Protein AF-A0A954G392-F1 (afdb_monomer_lite)

Secondary structure (DSSP, 8-state):
---TT----TTSGGG-S---TT-------PPP--------STTTBSEEEEEEEEEETTEEEEEEEEE--EEETTEEE--SS--EEEEEEESSSSSEE----SSS-S--

Structure (mmCIF, N/CA/C/O backbone):
data_AF-A0A954G392-F1
#
_entry.id   AF-A0A954G392-F1
#
loop_
_atom_site.group_PDB
_atom_site.id
_atom_site.type_symbol
_atom_site.label_atom_id
_atom_site.label_alt_id
_atom_site.label_comp_id
_atom_site.label_asym_id
_atom_site.label_entity_id
_atom_site.label_seq_id
_atom_site.pdbx_PDB_ins_code
_atom_site.Cartn_x
_atom_site.Cartn_y
_atom_site.Cartn_z
_atom_site.occupancy
_atom_site.B_iso_or_equiv
_atom_site.auth_seq_id
_atom_site.auth_comp_id
_atom_site.auth_asym_id
_atom_site.auth_atom_id
_atom_site.pdbx_PDB_model_num
ATOM 1 N N . MET A 1 1 ? -20.847 24.791 25.109 1.00 70.56 1 MET A N 1
ATOM 2 C CA . MET A 1 1 ? -19.733 24.766 24.137 1.00 70.56 1 MET A CA 1
ATOM 3 C C . MET A 1 1 ? -20.159 25.549 22.900 1.00 70.56 1 MET A C 1
ATOM 5 O O . MET A 1 1 ? -21.301 25.390 22.496 1.00 70.56 1 MET A O 1
ATOM 9 N N . ASN A 1 2 ? -19.313 26.424 22.345 1.00 79.50 2 ASN A N 1
ATOM 10 C CA . ASN A 1 2 ? -19.626 27.193 21.130 1.00 79.50 2 ASN A CA 1
ATOM 11 C C . ASN A 1 2 ? -18.686 26.734 20.004 1.00 79.50 2 ASN A C 1
ATOM 13 O O . ASN A 1 2 ? -17.517 27.116 19.997 1.00 79.50 2 ASN A O 1
ATOM 17 N N . ILE A 1 3 ? -19.185 25.838 19.149 1.00 83.00 3 ILE A N 1
ATOM 18 C CA . ILE A 1 3 ? -18.415 25.160 18.090 1.00 83.00 3 ILE A CA 1
ATOM 19 C C . ILE A 1 3 ? -18.466 25.972 16.787 1.00 83.00 3 ILE A C 1
ATOM 21 O O . ILE A 1 3 ? -17.431 26.178 16.158 1.00 83.00 3 ILE A O 1
ATOM 25 N N . GLY A 1 4 ? -19.646 26.491 16.421 1.00 87.56 4 GLY A N 1
ATOM 26 C CA . GLY A 1 4 ? -19.850 27.273 15.197 1.00 87.56 4 GLY A CA 1
ATOM 27 C C . GLY A 1 4 ? -19.212 26.609 13.974 1.00 87.56 4 GLY A C 1
ATOM 28 O O . GLY A 1 4 ? -19.356 25.406 13.766 1.00 87.56 4 GLY A O 1
ATOM 29 N N . ASP A 1 5 ? -18.448 27.394 13.219 1.00 90.69 5 ASP A N 1
ATOM 30 C CA . ASP A 1 5 ? -17.816 26.971 11.964 1.00 90.69 5 ASP A CA 1
ATOM 31 C C . ASP A 1 5 ? -16.345 26.547 12.171 1.00 90.69 5 ASP A C 1
ATOM 33 O O . ASP A 1 5 ? -15.579 26.383 11.214 1.00 90.69 5 ASP A O 1
ATOM 37 N N . ARG A 1 6 ? -15.906 26.423 13.435 1.00 86.50 6 ARG A N 1
ATOM 38 C CA . ARG A 1 6 ? -14.519 26.107 13.784 1.00 86.50 6 ARG A CA 1
ATOM 39 C C . ARG A 1 6 ? -14.226 24.641 13.474 1.00 86.50 6 ARG A C 1
ATOM 41 O O . ARG A 1 6 ? -14.979 23.746 13.841 1.00 86.50 6 ARG A O 1
ATOM 48 N N . ARG A 1 7 ? -13.089 24.389 12.821 1.00 86.94 7 ARG A N 1
ATOM 49 C CA . ARG A 1 7 ? -12.558 23.030 12.663 1.00 86.94 7 ARG A CA 1
ATOM 50 C C . ARG A 1 7 ? -11.979 22.572 13.992 1.00 86.94 7 ARG A C 1
ATOM 52 O O . ARG A 1 7 ? -11.086 23.226 14.519 1.00 86.94 7 ARG A O 1
ATOM 59 N N . GLU A 1 8 ? -12.463 21.440 14.468 1.00 85.06 8 GLU A N 1
ATOM 60 C CA . GLU A 1 8 ? -12.036 20.810 15.711 1.00 85.06 8 GLU A CA 1
ATOM 61 C C . GLU A 1 8 ? -11.427 19.448 15.403 1.00 85.06 8 GLU A C 1
ATOM 63 O O . GLU A 1 8 ? -11.900 18.728 14.518 1.00 85.06 8 GLU A O 1
ATOM 68 N N . LEU A 1 9 ? -10.385 19.075 16.139 1.00 82.56 9 LEU A N 1
ATOM 69 C CA . LEU A 1 9 ? -9.838 17.729 16.050 1.00 82.56 9 LEU A CA 1
ATOM 70 C C . LEU A 1 9 ? -10.653 16.798 16.953 1.00 82.56 9 LEU A C 1
ATOM 72 O O . LEU A 1 9 ? -10.804 17.054 18.147 1.00 82.56 9 LEU A O 1
ATOM 76 N N . PHE A 1 10 ? -11.116 15.670 16.411 1.00 81.94 10 PHE A N 1
ATOM 77 C CA . PHE A 1 10 ? -11.820 14.633 17.179 1.00 81.94 10 PHE A CA 1
ATOM 78 C C . PHE A 1 10 ? -10.854 13.753 17.999 1.00 81.94 10 PHE A C 1
ATOM 80 O O . PHE A 1 10 ? -10.888 12.529 17.958 1.00 81.94 10 PHE A O 1
ATOM 87 N N . ILE A 1 11 ? -9.926 14.403 18.695 1.00 83.00 11 ILE A N 1
ATOM 88 C CA . ILE A 1 11 ? -8.983 13.803 19.651 1.00 83.00 11 ILE A CA 1
ATOM 89 C C . ILE A 1 11 ? -9.016 14.545 20.992 1.00 83.00 11 ILE A C 1
ATOM 91 O O . ILE A 1 11 ? -8.357 14.143 21.948 1.00 83.00 11 ILE A O 1
ATOM 95 N N . GLU A 1 12 ? -9.760 15.650 21.056 1.00 77.19 12 GLU A N 1
ATOM 96 C CA . GLU A 1 12 ? -9.923 16.461 22.248 1.00 77.19 12 GLU A CA 1
ATOM 97 C C . GLU A 1 12 ? -11.211 16.086 22.981 1.00 77.19 12 GLU A C 1
ATOM 99 O O . GLU A 1 12 ? -12.231 15.761 22.375 1.00 77.19 12 GLU A O 1
ATOM 104 N N . HIS A 1 13 ? -11.187 16.201 24.308 1.00 83.44 13 HIS A N 1
ATOM 105 C CA . HIS A 1 13 ? -12.333 15.864 25.154 1.00 83.44 13 HIS A CA 1
ATOM 106 C C . HIS A 1 13 ? -13.503 16.843 24.981 1.00 83.44 13 HIS A C 1
ATOM 108 O O . HIS A 1 13 ? -14.619 16.536 25.374 1.00 83.44 13 HIS A O 1
ATOM 114 N N . GLY A 1 14 ? -13.269 18.018 24.385 1.00 85.38 14 GLY A N 1
ATOM 115 C CA . GLY A 1 14 ? -14.292 19.052 24.238 1.00 85.38 14 GLY A CA 1
ATOM 116 C C . GLY A 1 14 ? -15.493 18.614 23.399 1.00 85.38 14 GLY A C 1
ATOM 117 O O . GLY A 1 14 ? -16.602 19.039 23.693 1.00 85.38 14 GLY A O 1
ATOM 118 N N . LEU A 1 15 ? -15.291 17.760 22.388 1.00 86.81 15 LEU A N 1
ATOM 119 C CA . LEU A 1 15 ? -16.360 17.253 21.514 1.00 86.81 15 LEU A CA 1
ATOM 120 C C . LEU A 1 15 ? -17.027 15.969 22.023 1.00 86.81 15 LEU A C 1
ATOM 122 O O . LEU A 1 15 ? -17.895 15.421 21.345 1.00 86.81 15 LEU A O 1
ATOM 126 N N . ILE A 1 16 ? -16.612 15.468 23.183 1.00 88.75 16 ILE A N 1
ATOM 127 C CA . ILE A 1 16 ? -17.106 14.214 23.738 1.00 88.75 16 ILE A CA 1
ATOM 128 C C . ILE A 1 16 ? -17.966 14.543 24.949 1.00 88.75 16 ILE A C 1
ATOM 130 O O . ILE A 1 16 ? -17.463 15.020 25.960 1.00 88.75 16 ILE A O 1
ATOM 134 N N . ASP A 1 17 ? -19.266 14.277 24.835 1.00 89.44 17 ASP A N 1
ATOM 135 C CA . ASP A 1 17 ? -20.216 14.490 25.931 1.00 89.44 17 ASP A CA 1
ATOM 136 C C . ASP A 1 17 ? -19.942 13.524 27.093 1.00 89.44 17 ASP A C 1
ATOM 138 O O . ASP A 1 17 ? -19.799 13.931 28.245 1.00 89.44 17 ASP A O 1
ATOM 142 N N . GLN A 1 18 ? -19.773 12.233 26.783 1.00 92.00 18 GLN A N 1
ATOM 143 C CA . GLN A 1 18 ? -19.432 11.227 27.782 1.00 92.00 18 GLN A CA 1
ATOM 144 C C . GLN A 1 18 ? -18.651 10.053 27.182 1.00 92.00 18 GLN A C 1
ATOM 146 O O . GLN A 1 18 ? -18.933 9.589 26.079 1.00 92.00 18 GLN A O 1
ATOM 151 N N . ILE A 1 19 ? -17.706 9.533 27.964 1.00 91.88 19 ILE A N 1
ATOM 152 C CA . ILE A 1 19 ? -17.072 8.227 27.768 1.00 91.88 19 ILE A CA 1
ATOM 153 C C . ILE A 1 19 ? -17.558 7.332 28.911 1.00 91.88 19 ILE A C 1
ATOM 155 O O . ILE A 1 19 ? -17.507 7.737 30.072 1.00 91.88 19 ILE A O 1
ATOM 159 N N . THR A 1 20 ? -18.086 6.149 28.600 1.00 95.38 20 THR A N 1
ATOM 160 C CA . THR A 1 20 ? -18.664 5.228 29.596 1.00 95.38 20 THR A CA 1
ATOM 161 C C . THR A 1 20 ? -18.155 3.805 29.405 1.00 95.38 20 THR A C 1
ATOM 163 O O . THR A 1 20 ? -17.699 3.443 28.320 1.00 95.38 20 THR A O 1
ATOM 166 N N . GLY A 1 21 ? -18.243 2.998 30.468 1.00 95.25 21 GLY A N 1
ATOM 167 C CA . GLY A 1 21 ? -17.716 1.634 30.475 1.00 95.25 21 GLY A CA 1
ATOM 168 C C . GLY A 1 21 ? -16.200 1.622 30.287 1.00 95.25 21 GLY A C 1
ATOM 169 O O . GLY A 1 21 ? -15.500 2.423 30.900 1.00 95.25 21 GLY A O 1
ATOM 170 N N . ASP A 1 22 ? -15.725 0.740 29.409 1.00 95.88 22 ASP A N 1
ATOM 171 C CA . ASP A 1 22 ? -14.300 0.534 29.114 1.00 95.88 22 ASP A CA 1
ATOM 172 C C . ASP A 1 22 ? -13.795 1.359 27.912 1.00 95.88 22 ASP A C 1
ATOM 174 O O . ASP A 1 22 ? -12.719 1.096 27.379 1.00 95.88 22 ASP A O 1
ATOM 178 N N . ALA A 1 23 ? -14.579 2.324 27.419 1.00 92.50 23 ALA A N 1
ATOM 179 C CA . ALA A 1 23 ? -14.161 3.159 26.296 1.00 92.50 23 ALA A CA 1
ATOM 180 C C . ALA A 1 23 ? -13.039 4.131 26.709 1.00 92.50 23 ALA A C 1
ATOM 182 O O . ALA A 1 23 ? -13.069 4.709 27.793 1.00 92.50 23 ALA A O 1
ATOM 183 N N . GLU A 1 24 ? -12.072 4.364 25.821 1.00 90.81 24 GLU A N 1
ATOM 184 C CA . GLU A 1 24 ? -10.982 5.318 26.040 1.00 90.81 24 GLU A CA 1
ATOM 185 C C . GLU A 1 24 ? -10.516 5.975 24.734 1.00 90.81 24 GLU A C 1
ATOM 187 O O . GLU A 1 24 ? -10.579 5.388 23.652 1.00 90.81 24 GLU A O 1
ATOM 192 N N . LEU A 1 25 ? -10.028 7.215 24.839 1.00 89.56 25 LEU A N 1
ATOM 193 C CA . LEU A 1 25 ? -9.318 7.884 23.753 1.00 89.56 25 LEU A CA 1
ATOM 194 C C . LEU A 1 25 ? -7.848 7.476 23.776 1.00 89.56 25 LEU A C 1
ATOM 196 O O . LEU A 1 25 ? -7.085 7.900 24.645 1.00 89.56 25 LEU A O 1
ATOM 200 N N . LEU A 1 26 ? -7.432 6.709 22.774 1.00 87.88 26 LEU A N 1
ATOM 201 C CA . LEU A 1 26 ? -6.042 6.308 22.611 1.00 87.88 26 LEU A CA 1
ATOM 202 C C . LEU A 1 26 ? -5.440 6.900 21.347 1.00 87.88 26 LEU A C 1
ATOM 204 O O . LEU A 1 26 ? -5.973 6.759 20.247 1.00 87.88 26 LEU A O 1
ATOM 208 N N . LEU A 1 27 ? -4.250 7.478 21.497 1.00 86.50 27 LEU A N 1
ATOM 209 C CA . LEU A 1 27 ? -3.389 7.712 20.351 1.00 86.50 27 LEU A CA 1
ATOM 210 C C . LEU A 1 27 ? -2.801 6.372 19.902 1.00 86.50 27 LEU A C 1
ATOM 212 O O . LEU A 1 27 ? -2.187 5.657 20.700 1.00 86.50 27 LEU A O 1
ATOM 216 N N . GLN A 1 28 ? -2.959 6.044 18.621 1.00 87.00 28 GLN A N 1
ATOM 217 C CA . GLN A 1 28 ? -2.361 4.843 18.052 1.00 87.00 28 GLN A CA 1
ATOM 218 C C . GLN A 1 28 ? -0.834 4.905 18.205 1.00 87.00 28 GLN A C 1
ATOM 220 O O . GLN A 1 28 ? -0.188 5.851 17.756 1.00 87.00 28 GLN A O 1
ATOM 225 N N . LYS A 1 29 ? -0.252 3.882 18.838 1.00 87.19 29 LYS A N 1
ATOM 226 C CA . LYS A 1 29 ? 1.200 3.718 18.988 1.00 87.19 29 LYS A CA 1
ATOM 227 C C . LYS A 1 29 ? 1.670 2.678 17.971 1.00 87.19 29 LYS A C 1
ATOM 229 O O . LYS A 1 29 ? 1.615 1.487 18.280 1.00 87.19 29 LYS A O 1
ATOM 234 N N . PRO A 1 30 ? 2.060 3.076 16.745 1.00 87.25 30 PRO A N 1
ATOM 235 C CA . PRO A 1 30 ? 2.551 2.120 15.766 1.00 87.25 30 PRO A CA 1
ATOM 236 C C . PRO A 1 30 ? 3.784 1.413 16.330 1.00 87.25 30 PRO A C 1
ATOM 238 O O . PRO A 1 30 ? 4.749 2.047 16.754 1.00 87.25 30 PRO A O 1
ATOM 241 N N . VAL A 1 31 ? 3.728 0.087 16.356 1.00 91.12 31 VAL A N 1
ATOM 242 C CA . VAL A 1 31 ? 4.856 -0.757 16.742 1.00 91.12 31 VAL A CA 1
ATOM 243 C C . VAL A 1 31 ? 5.584 -1.135 15.457 1.00 91.12 31 VAL A C 1
ATOM 245 O O . VAL A 1 31 ? 4.924 -1.638 14.544 1.00 91.12 31 VAL A O 1
ATOM 248 N N . PRO A 1 32 ? 6.905 -0.907 15.347 1.00 91.31 32 PRO A N 1
ATOM 249 C CA . PRO A 1 32 ? 7.677 -1.408 14.220 1.00 91.31 32 PRO A CA 1
ATOM 250 C C . PRO A 1 32 ? 7.467 -2.915 14.061 1.00 91.31 32 PRO A C 1
ATOM 252 O O . PRO A 1 32 ? 7.540 -3.668 15.032 1.00 91.31 32 PRO A O 1
ATOM 255 N N . ARG A 1 33 ? 7.187 -3.340 12.833 1.00 91.25 33 ARG A N 1
ATOM 256 C CA . ARG A 1 33 ? 7.032 -4.742 12.444 1.00 91.25 33 ARG A CA 1
ATOM 257 C C . ARG A 1 33 ? 7.948 -5.046 11.267 1.00 91.25 33 ARG A C 1
ATOM 259 O O . ARG A 1 33 ? 8.660 -4.177 10.763 1.00 91.25 33 ARG A O 1
ATOM 266 N N . GLU A 1 34 ? 7.934 -6.299 10.857 1.00 94.38 34 GLU A N 1
ATOM 267 C CA . GLU A 1 34 ? 8.655 -6.817 9.711 1.00 94.38 34 GLU A CA 1
ATOM 268 C C . GLU A 1 34 ? 8.201 -6.135 8.411 1.00 94.38 34 GLU A C 1
ATOM 270 O O . GLU A 1 34 ? 7.076 -5.647 8.280 1.00 94.38 34 GLU A O 1
ATOM 275 N N . VAL A 1 35 ? 9.086 -6.114 7.413 1.00 93.81 35 VAL A N 1
ATOM 276 C CA . VAL A 1 35 ? 8.743 -5.618 6.076 1.00 93.81 35 VAL A CA 1
ATOM 277 C C . VAL A 1 35 ? 7.888 -6.665 5.366 1.00 93.81 35 VAL A C 1
ATOM 279 O O . VAL A 1 35 ? 8.400 -7.701 4.951 1.00 93.81 35 VAL A O 1
ATOM 282 N N . VAL A 1 36 ? 6.601 -6.368 5.197 1.00 94.56 36 VAL A N 1
ATOM 283 C CA . VAL A 1 36 ? 5.612 -7.261 4.560 1.00 94.56 36 VAL A CA 1
ATOM 284 C C . VAL A 1 36 ? 5.430 -7.013 3.059 1.00 94.56 36 VAL A C 1
ATOM 286 O O . VAL A 1 36 ? 4.913 -7.859 2.336 1.00 94.56 36 VAL A O 1
ATOM 289 N N . PHE A 1 37 ? 5.874 -5.855 2.565 1.00 94.50 37 PHE A N 1
ATOM 290 C CA . PHE A 1 37 ? 5.769 -5.480 1.158 1.00 94.50 37 PHE A CA 1
ATOM 291 C C . PHE A 1 37 ? 6.979 -4.645 0.739 1.00 94.50 37 PHE A C 1
ATOM 293 O O . PHE A 1 37 ? 7.352 -3.691 1.423 1.00 94.50 37 PHE A O 1
ATOM 300 N N . LYS A 1 38 ? 7.594 -4.998 -0.390 1.00 94.31 38 LYS A N 1
ATOM 301 C CA . LYS A 1 38 ? 8.676 -4.236 -1.025 1.00 94.31 38 LYS A CA 1
ATOM 302 C C . LYS A 1 38 ? 8.249 -3.872 -2.429 1.00 94.31 38 LYS A C 1
ATOM 304 O O . LYS A 1 38 ? 7.713 -4.732 -3.110 1.00 94.31 38 LYS A O 1
ATOM 309 N N . PHE A 1 39 ? 8.507 -2.642 -2.851 1.00 93.00 39 PHE A N 1
ATOM 310 C CA . PHE A 1 39 ? 8.244 -2.177 -4.212 1.00 93.00 39 PHE A CA 1
ATOM 311 C C . PHE A 1 39 ? 9.479 -2.454 -5.073 1.00 93.00 39 PHE A C 1
ATOM 313 O O . PHE A 1 39 ? 10.369 -1.614 -5.168 1.00 93.00 39 PHE A O 1
ATOM 320 N N . ASP A 1 40 ? 9.599 -3.680 -5.571 1.00 92.62 40 ASP A N 1
ATOM 321 C CA . ASP A 1 40 ? 10.805 -4.209 -6.208 1.00 92.62 40 ASP A CA 1
ATOM 322 C C . ASP A 1 40 ? 10.588 -4.706 -7.642 1.00 92.62 40 ASP A C 1
ATOM 324 O O . ASP A 1 40 ? 11.532 -5.186 -8.273 1.00 92.62 40 ASP A O 1
ATOM 328 N N . GLN A 1 41 ? 9.381 -4.553 -8.192 1.00 94.81 41 GLN A N 1
ATOM 329 C CA . GLN A 1 41 ? 9.137 -4.921 -9.581 1.00 94.81 41 GLN A CA 1
ATOM 330 C C . GLN A 1 41 ? 9.571 -3.820 -10.554 1.00 94.81 41 GLN A C 1
ATOM 332 O O . GLN A 1 41 ? 9.449 -2.629 -10.250 1.00 94.81 41 GLN A O 1
ATOM 337 N N . PRO A 1 42 ? 10.009 -4.180 -11.775 1.00 93.62 42 PRO A N 1
ATOM 338 C CA . PRO A 1 42 ? 10.508 -3.211 -12.750 1.00 93.62 42 PRO A CA 1
ATOM 339 C C . PRO A 1 42 ? 9.531 -2.075 -13.087 1.00 93.62 42 PRO A C 1
ATOM 341 O O . PRO A 1 42 ? 9.967 -0.957 -13.362 1.00 93.62 42 PRO A O 1
ATOM 344 N N . TRP A 1 43 ? 8.221 -2.339 -13.065 1.00 93.62 43 TRP A N 1
ATOM 345 C CA . TRP A 1 43 ? 7.179 -1.340 -13.330 1.00 93.62 43 TRP A CA 1
ATOM 346 C C . TRP A 1 43 ? 6.865 -0.441 -12.126 1.00 93.62 43 TRP A C 1
ATOM 348 O O . TRP A 1 43 ? 6.296 0.636 -12.298 1.00 93.62 43 TRP A O 1
ATOM 358 N N . GLU A 1 44 ? 7.261 -0.831 -10.914 1.00 95.00 44 GLU A N 1
ATOM 359 C CA . GLU A 1 44 ? 6.968 -0.095 -9.678 1.00 95.00 44 GLU A CA 1
ATOM 360 C C . GLU A 1 44 ? 7.923 1.085 -9.469 1.00 95.00 44 GLU A C 1
ATOM 362 O O . GLU A 1 44 ? 7.518 2.116 -8.934 1.00 95.00 44 GLU A O 1
ATOM 367 N N . GLY A 1 45 ? 9.163 0.969 -9.947 1.00 92.69 45 GLY A N 1
ATOM 368 C CA . GLY A 1 45 ? 10.182 2.005 -9.803 1.00 92.69 45 GLY A CA 1
ATOM 369 C C . GLY A 1 45 ? 10.773 2.078 -8.390 1.00 92.69 45 GLY A C 1
ATOM 370 O O . GLY A 1 45 ? 10.776 1.105 -7.649 1.00 92.69 45 GLY A O 1
ATOM 371 N N . SER A 1 46 ? 11.343 3.233 -8.033 1.00 92.25 46 SER A N 1
ATOM 372 C CA . SER A 1 46 ? 12.039 3.455 -6.750 1.00 92.25 46 SER A CA 1
ATOM 373 C C . SER A 1 46 ? 11.183 4.165 -5.697 1.00 92.25 46 SER A C 1
ATOM 375 O O . SER A 1 46 ? 11.644 4.407 -4.583 1.00 92.25 46 SER A O 1
ATOM 377 N N . SER A 1 47 ? 9.955 4.549 -6.045 1.00 92.50 47 SER A N 1
ATOM 378 C CA . SER A 1 47 ? 9.058 5.311 -5.183 1.00 92.50 47 SER A CA 1
ATOM 379 C C . SER A 1 47 ? 7.615 4.870 -5.377 1.00 92.50 47 SER A C 1
ATOM 381 O O . SER A 1 47 ? 7.160 4.688 -6.509 1.00 92.50 47 SER A O 1
ATOM 383 N N . SER A 1 48 ? 6.881 4.764 -4.271 1.00 94.44 48 SER A N 1
ATOM 384 C CA . SER A 1 48 ? 5.469 4.406 -4.264 1.00 94.44 48 SER A CA 1
ATOM 385 C C . SER A 1 48 ? 4.622 5.377 -3.445 1.00 94.44 48 SER A C 1
ATOM 387 O O . SER A 1 48 ? 5.106 6.066 -2.545 1.00 94.44 48 SER A O 1
ATOM 389 N N . GLY A 1 49 ? 3.331 5.448 -3.765 1.00 94.56 49 GLY A N 1
ATOM 390 C CA . GLY A 1 49 ? 2.373 6.285 -3.052 1.00 94.56 49 GLY A CA 1
ATOM 391 C C . GLY A 1 49 ? 0.927 5.856 -3.275 1.00 94.56 49 GLY A C 1
ATOM 392 O O . GLY A 1 49 ? 0.645 4.973 -4.081 1.00 94.56 49 GLY A O 1
ATOM 393 N N . TYR A 1 50 ? 0.004 6.514 -2.569 1.00 94.94 50 TYR A N 1
ATOM 394 C CA . TYR A 1 50 ? -1.446 6.290 -2.684 1.00 94.94 50 TYR A CA 1
ATOM 395 C C . TYR A 1 50 ? -1.883 4.835 -2.434 1.00 94.94 50 TYR A C 1
ATOM 397 O O . TYR A 1 50 ? -2.750 4.312 -3.131 1.00 94.94 50 TYR A O 1
ATOM 405 N N . HIS A 1 51 ? -1.273 4.185 -1.439 1.00 96.38 51 HIS A N 1
ATOM 406 C CA . HIS A 1 51 ? -1.613 2.823 -1.030 1.00 96.38 51 HIS A CA 1
ATOM 407 C C . HIS A 1 51 ? -3.059 2.762 -0.537 1.00 96.38 51 HIS A C 1
ATOM 409 O O . HIS A 1 51 ? -3.405 3.369 0.474 1.00 96.38 51 HIS A O 1
ATOM 415 N N . THR A 1 52 ? -3.887 2.023 -1.264 1.00 97.75 52 THR A N 1
ATOM 416 C CA . THR A 1 52 ? -5.292 1.788 -0.946 1.00 97.75 52 THR A CA 1
ATOM 417 C C . THR A 1 52 ? -5.487 0.290 -0.796 1.00 97.75 52 THR A C 1
ATOM 419 O O . THR A 1 52 ? -5.301 -0.452 -1.760 1.00 97.75 52 THR A O 1
ATOM 422 N N . ILE A 1 53 ? -5.831 -0.148 0.414 1.00 97.50 53 ILE A N 1
ATOM 423 C CA . ILE A 1 53 ? -6.119 -1.550 0.715 1.00 97.50 53 ILE A CA 1
ATOM 424 C C . ILE A 1 53 ? -7.626 -1.700 0.880 1.00 97.50 53 ILE A C 1
ATOM 426 O O . ILE A 1 53 ? -8.231 -1.022 1.708 1.00 97.50 53 ILE A O 1
ATOM 430 N N . ILE A 1 54 ? -8.216 -2.593 0.092 1.00 98.12 54 ILE A N 1
ATOM 431 C CA . ILE A 1 54 ? -9.635 -2.945 0.154 1.00 98.12 54 ILE A CA 1
ATOM 432 C C . ILE A 1 54 ? -9.717 -4.435 0.453 1.00 98.12 54 ILE A C 1
ATOM 434 O O . ILE A 1 54 ? -9.059 -5.229 -0.215 1.00 98.12 54 ILE A O 1
ATOM 438 N N . GLN A 1 55 ? -10.506 -4.813 1.452 1.00 98.00 55 GLN A N 1
ATOM 439 C CA . GLN A 1 55 ? -10.844 -6.210 1.681 1.00 98.00 55 GLN A CA 1
ATOM 440 C C . GLN A 1 55 ? -12.172 -6.514 0.991 1.00 98.00 55 GLN A C 1
ATOM 442 O O . GLN A 1 55 ? -13.168 -5.844 1.253 1.00 98.00 55 GLN A O 1
ATOM 447 N N . ASP A 1 56 ? -12.168 -7.516 0.121 1.00 97.25 56 ASP A N 1
ATOM 448 C CA . ASP A 1 56 ? -13.327 -7.958 -0.648 1.00 97.25 56 ASP A CA 1
ATOM 449 C C . ASP A 1 56 ? -13.296 -9.487 -0.760 1.00 97.25 56 ASP A C 1
ATOM 451 O O . ASP A 1 56 ? -12.284 -10.055 -1.165 1.00 97.25 56 ASP A O 1
ATOM 455 N N . ASP A 1 57 ? -14.373 -10.145 -0.327 1.00 96.44 57 ASP A N 1
ATOM 456 C CA . ASP A 1 57 ? -14.541 -11.609 -0.344 1.00 96.44 57 ASP A CA 1
ATOM 457 C C . ASP A 1 57 ? -13.336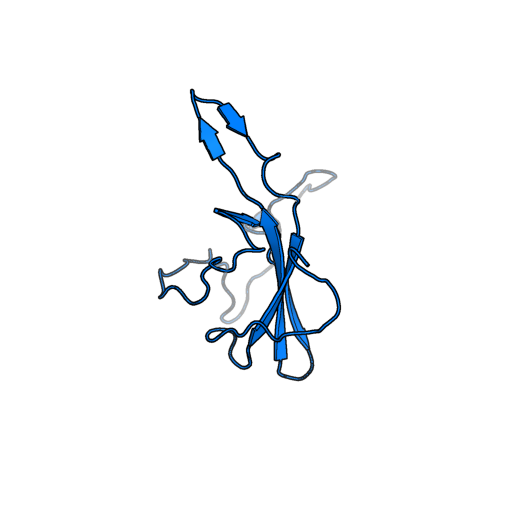 -12.412 0.203 1.00 96.44 57 ASP A C 1
ATOM 459 O O . ASP A 1 57 ? -12.819 -13.346 -0.409 1.00 96.44 57 ASP A O 1
ATOM 463 N N . GLY A 1 58 ? -12.821 -12.006 1.370 1.00 96.38 58 GLY A N 1
ATOM 464 C CA . GLY A 1 58 ? -11.679 -12.675 2.011 1.00 96.38 58 GLY A CA 1
ATOM 465 C C . GLY A 1 58 ? -10.321 -12.420 1.343 1.00 96.38 58 GLY A C 1
ATOM 466 O O . GLY A 1 58 ? -9.321 -13.006 1.759 1.00 96.38 58 GLY A O 1
ATOM 467 N N . LEU A 1 59 ? -10.263 -11.529 0.352 1.00 98.12 59 LEU A N 1
ATOM 468 C CA . LEU A 1 59 ? -9.042 -11.118 -0.327 1.00 98.12 59 LEU A CA 1
ATOM 469 C C . LEU A 1 59 ? -8.749 -9.642 -0.042 1.00 98.12 59 LEU A C 1
ATOM 471 O O . LEU A 1 59 ? -9.573 -8.759 -0.277 1.00 98.12 59 LEU A O 1
ATOM 475 N N . TYR A 1 60 ? -7.545 -9.358 0.438 1.00 98.56 60 TYR A N 1
ATOM 476 C CA . TYR A 1 60 ? -7.013 -8.006 0.492 1.00 98.56 60 TYR A CA 1
ATOM 477 C C . TYR A 1 60 ? -6.438 -7.638 -0.869 1.00 98.56 60 TYR A C 1
ATOM 479 O O . TYR A 1 60 ? -5.560 -8.321 -1.390 1.00 98.56 60 TYR A O 1
ATOM 487 N N . ARG A 1 61 ? -6.911 -6.526 -1.417 1.00 98.44 61 ARG A N 1
ATOM 488 C CA . ARG A 1 61 ? -6.466 -5.932 -2.673 1.00 98.44 61 ARG A CA 1
ATOM 489 C C . ARG A 1 61 ? -5.726 -4.642 -2.366 1.00 98.44 61 ARG A C 1
ATOM 491 O O . ARG A 1 61 ? -6.307 -3.727 -1.786 1.00 98.44 61 ARG A O 1
ATOM 498 N N . LEU A 1 62 ? -4.459 -4.568 -2.750 1.00 98.06 62 LEU A N 1
ATOM 499 C CA . LEU A 1 62 ? -3.633 -3.374 -2.643 1.00 98.06 62 LEU A CA 1
ATOM 500 C C . LEU A 1 62 ? -3.505 -2.733 -4.022 1.00 98.06 62 LEU A C 1
ATOM 502 O O . LEU A 1 62 ? -2.935 -3.316 -4.943 1.00 98.06 62 LEU A O 1
ATOM 506 N N . TYR A 1 63 ? -3.981 -1.498 -4.124 1.00 97.69 63 TYR A N 1
ATOM 507 C CA . TYR A 1 63 ? -3.741 -0.617 -5.258 1.00 97.69 63 TYR A CA 1
ATOM 508 C C . TYR A 1 63 ? -2.786 0.488 -4.833 1.00 97.69 63 TYR A C 1
ATOM 510 O O . TYR A 1 63 ? -2.954 1.094 -3.774 1.00 97.69 63 TYR A O 1
ATOM 518 N N . PHE A 1 64 ? -1.775 0.759 -5.645 1.00 97.50 64 PHE A N 1
ATOM 519 C CA . PHE A 1 64 ? -0.789 1.792 -5.343 1.00 97.50 64 PHE A CA 1
ATOM 520 C C . PHE A 1 64 ? -0.201 2.370 -6.620 1.00 97.50 64 PHE A C 1
ATOM 522 O O . PHE A 1 64 ? -0.298 1.783 -7.695 1.00 97.50 64 PHE A O 1
ATOM 529 N N . ARG A 1 65 ? 0.419 3.539 -6.509 1.00 96.19 65 ARG A N 1
ATOM 530 C CA . ARG A 1 65 ? 1.123 4.181 -7.615 1.00 96.19 65 ARG A CA 1
ATOM 531 C C . ARG A 1 65 ? 2.612 3.901 -7.502 1.00 96.19 65 ARG A C 1
ATOM 533 O O . ARG A 1 65 ? 3.200 4.255 -6.485 1.00 96.19 65 ARG A O 1
ATOM 540 N N . GLY A 1 66 ? 3.207 3.334 -8.545 1.00 94.88 66 GLY A N 1
ATOM 541 C CA . GLY A 1 66 ? 4.652 3.205 -8.716 1.00 94.88 66 GLY A CA 1
ATOM 542 C C . GLY A 1 66 ? 5.225 4.317 -9.598 1.00 94.88 66 GLY A C 1
ATOM 543 O O . GLY A 1 66 ? 4.588 4.767 -10.555 1.00 94.88 66 GLY A O 1
ATOM 544 N N . SER A 1 67 ? 6.422 4.793 -9.264 1.00 93.38 67 SER A N 1
ATOM 545 C CA . SER A 1 67 ? 7.190 5.769 -10.038 1.00 93.38 67 SER A CA 1
ATOM 546 C C . SER A 1 67 ? 8.691 5.602 -9.803 1.00 93.38 67 SER A C 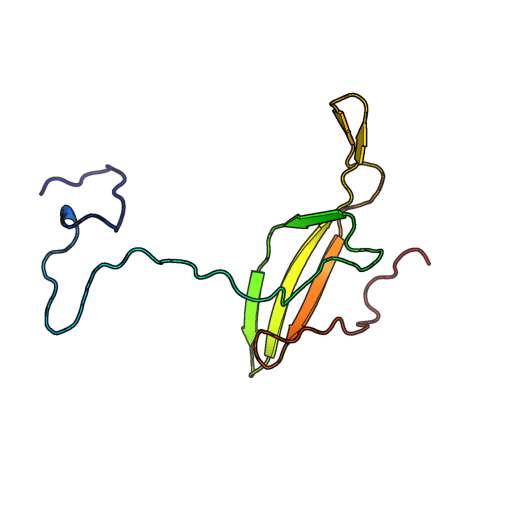1
ATOM 548 O O . SER A 1 67 ? 9.120 5.043 -8.795 1.00 93.38 67 SER A O 1
ATOM 550 N N . HIS A 1 68 ? 9.516 6.116 -10.714 1.00 92.75 68 HIS A N 1
ATOM 551 C CA . HIS A 1 68 ? 10.963 6.150 -10.521 1.00 92.75 68 HIS A CA 1
ATOM 552 C C . HIS A 1 68 ? 11.430 7.582 -10.274 1.00 92.75 68 HIS A C 1
ATOM 554 O O . HIS A 1 68 ? 11.182 8.478 -11.081 1.00 92.75 68 HIS A O 1
ATOM 560 N N . ILE A 1 69 ? 12.093 7.782 -9.139 1.00 91.31 69 ILE A N 1
ATOM 561 C CA . ILE A 1 69 ? 12.713 9.047 -8.759 1.00 91.31 69 ILE A CA 1
ATOM 562 C C . ILE A 1 69 ? 14.223 8.876 -8.855 1.00 91.31 69 ILE A C 1
ATOM 564 O O . ILE A 1 69 ? 14.794 7.990 -8.216 1.00 91.31 69 ILE A O 1
ATOM 568 N N . ILE A 1 70 ? 14.857 9.758 -9.623 1.00 92.00 70 ILE A N 1
ATOM 569 C CA . ILE A 1 70 ? 16.309 9.903 -9.692 1.00 92.00 70 ILE A CA 1
ATOM 570 C C . ILE A 1 70 ? 16.668 11.240 -9.047 1.00 92.00 70 ILE A C 1
ATOM 572 O O . ILE A 1 70 ? 16.113 12.279 -9.411 1.00 92.00 70 ILE A O 1
ATOM 576 N N . VAL A 1 71 ? 17.595 11.214 -8.090 1.00 91.69 71 VAL A N 1
ATOM 577 C CA . VAL A 1 71 ? 18.159 12.422 -7.479 1.00 91.69 71 VAL A CA 1
ATOM 578 C C . VAL A 1 71 ? 19.547 12.643 -8.062 1.00 91.69 71 VAL A C 1
ATOM 580 O O . VAL A 1 71 ? 20.445 11.831 -7.854 1.00 91.69 71 VAL A O 1
ATOM 583 N N . SER A 1 72 ? 19.727 13.742 -8.788 1.00 90.88 72 SER A N 1
ATOM 584 C CA . SER A 1 72 ? 21.009 14.119 -9.391 1.00 90.88 72 SER A CA 1
ATOM 585 C C . SER A 1 72 ? 21.228 15.617 -9.233 1.00 90.88 72 SER A C 1
ATOM 587 O O . SER A 1 72 ? 20.315 16.393 -9.511 1.00 90.88 72 SER A O 1
ATOM 589 N N . GLU A 1 73 ? 22.420 16.027 -8.795 1.00 91.06 73 GLU A N 1
ATOM 590 C CA . GLU A 1 73 ? 22.790 17.449 -8.649 1.00 91.06 73 GLU A CA 1
ATOM 591 C C . GLU A 1 73 ? 21.782 18.265 -7.808 1.00 91.06 73 GLU A C 1
ATOM 593 O O . GLU A 1 73 ? 21.472 19.415 -8.109 1.00 91.06 73 GLU A O 1
ATOM 598 N N . GLY A 1 74 ? 21.206 17.647 -6.768 1.00 90.31 74 GLY A N 1
ATOM 599 C CA . GLY A 1 74 ? 20.202 18.284 -5.907 1.00 90.31 74 GLY A CA 1
ATOM 600 C C . GLY A 1 74 ? 18.826 18.489 -6.555 1.00 90.31 74 GLY A C 1
ATOM 601 O O . GLY A 1 74 ? 17.969 19.140 -5.961 1.00 90.31 74 GLY A O 1
ATOM 602 N N . LYS A 1 75 ? 18.587 17.936 -7.751 1.00 89.81 75 LYS A N 1
ATOM 603 C CA . LYS A 1 75 ? 17.301 17.995 -8.458 1.00 89.81 75 LYS A CA 1
ATOM 604 C C . LYS A 1 75 ? 16.624 16.629 -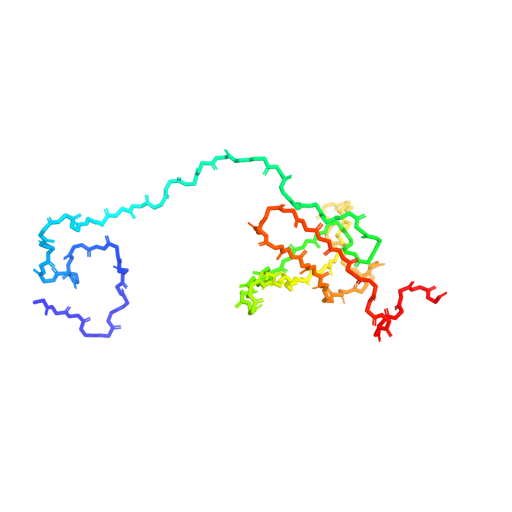8.490 1.00 89.81 75 LYS A C 1
ATOM 606 O O . LYS A 1 75 ? 17.279 15.594 -8.606 1.00 89.81 75 LYS A O 1
ATOM 611 N N . LEU A 1 76 ? 15.295 16.653 -8.424 1.00 90.00 76 LEU A N 1
ATOM 612 C CA . LEU A 1 76 ? 14.439 15.483 -8.608 1.00 90.00 76 LEU A CA 1
ATOM 613 C C . LEU A 1 76 ? 14.084 15.335 -10.090 1.00 90.00 76 LEU A C 1
ATOM 615 O O . LEU A 1 76 ? 13.520 16.252 -10.686 1.00 90.00 76 LEU A O 1
ATOM 619 N N . ASN A 1 77 ? 14.377 14.172 -10.666 1.00 88.75 77 ASN A N 1
ATOM 620 C CA . ASN A 1 77 ? 13.923 13.776 -11.993 1.00 88.75 77 ASN A CA 1
ATOM 621 C C . ASN A 1 77 ? 12.946 12.601 -11.869 1.00 88.75 77 ASN A C 1
ATOM 623 O O . ASN A 1 77 ? 13.289 11.547 -11.333 1.00 88.75 77 ASN A O 1
ATOM 627 N N . THR A 1 78 ? 11.731 12.801 -12.375 1.00 87.31 78 THR A N 1
ATOM 628 C CA . THR A 1 78 ? 10.638 11.817 -12.371 1.00 87.31 78 THR A CA 1
ATOM 629 C C . THR A 1 78 ? 10.201 11.407 -13.782 1.00 87.31 78 THR A C 1
ATOM 631 O O . THR A 1 78 ? 9.200 10.715 -13.941 1.00 87.31 78 THR A O 1
ATOM 634 N N . GLY A 1 79 ? 10.924 11.844 -14.820 1.00 84.06 79 GLY A N 1
ATOM 635 C CA . GLY A 1 79 ? 10.560 11.634 -16.225 1.00 84.06 79 GLY A CA 1
ATOM 636 C C . GLY A 1 79 ? 11.111 10.349 -16.847 1.00 84.06 79 GLY A C 1
ATOM 637 O O . GLY A 1 79 ? 10.678 9.968 -17.929 1.00 84.06 79 GLY A O 1
ATOM 638 N N . SER A 1 80 ? 12.050 9.668 -16.186 1.00 84.19 80 SER A N 1
ATOM 639 C CA . SER A 1 80 ? 12.689 8.445 -16.700 1.00 84.19 80 SER A CA 1
ATOM 640 C C . SER A 1 80 ? 11.787 7.207 -16.665 1.00 84.19 80 SER A C 1
ATOM 642 O O . SER A 1 80 ? 12.098 6.204 -17.304 1.00 84.19 80 SER A O 1
ATOM 644 N N . HIS A 1 81 ? 10.667 7.270 -15.941 1.00 87.25 81 HIS A N 1
ATOM 645 C CA . HIS A 1 81 ? 9.708 6.180 -15.793 1.00 87.25 81 HIS A CA 1
ATOM 646 C C . HIS A 1 81 ? 8.297 6.744 -15.698 1.00 87.25 81 HIS A C 1
ATOM 648 O O . HIS A 1 81 ? 7.995 7.543 -14.809 1.00 87.25 81 HIS A O 1
ATOM 654 N N . LYS A 1 82 ? 7.413 6.314 -16.598 1.00 89.69 82 LYS A N 1
ATOM 655 C CA . LYS A 1 82 ? 5.995 6.674 -16.522 1.00 89.69 82 LYS A CA 1
ATOM 656 C C . LYS A 1 82 ? 5.411 6.166 -15.193 1.00 89.69 82 LYS A C 1
ATOM 658 O O . LYS A 1 82 ? 5.753 5.064 -14.780 1.00 89.69 82 LYS A O 1
ATOM 663 N N . PRO A 1 83 ? 4.524 6.914 -14.520 1.00 90.94 83 PRO A N 1
ATOM 664 C CA . PRO A 1 83 ? 3.831 6.377 -13.359 1.00 90.94 83 PRO A CA 1
ATOM 665 C C . PRO A 1 83 ? 2.874 5.246 -13.756 1.00 90.94 83 PRO A C 1
ATOM 667 O O . PRO A 1 83 ? 2.124 5.382 -14.726 1.00 90.94 83 PRO A O 1
ATOM 670 N N . TYR A 1 84 ? 2.865 4.175 -12.965 1.00 93.69 84 TYR A N 1
ATOM 671 C CA . TYR A 1 84 ? 1.948 3.043 -13.112 1.00 93.69 84 TYR A CA 1
ATOM 672 C C . TYR A 1 84 ? 1.042 2.933 -11.890 1.00 93.69 84 TYR A C 1
ATOM 674 O O . TYR A 1 84 ? 1.462 3.233 -10.772 1.00 93.69 84 TYR A O 1
ATOM 682 N N . TYR A 1 85 ? -0.198 2.499 -12.108 1.00 95.31 85 TYR A N 1
ATOM 683 C CA . TYR A 1 85 ? -1.054 2.004 -11.036 1.00 95.31 85 TYR A CA 1
ATOM 684 C C . TYR A 1 85 ? -0.905 0.490 -10.981 1.00 95.31 85 TYR A C 1
ATOM 686 O O . TYR A 1 85 ? -1.170 -0.204 -11.959 1.00 95.31 85 TYR A O 1
ATOM 694 N N . CYS A 1 86 ? -0.422 0.016 -9.845 1.00 96.25 86 CYS A N 1
ATOM 695 C CA . CYS A 1 86 ? -0.028 -1.356 -9.605 1.00 96.25 86 CYS A CA 1
ATOM 696 C C . CYS A 1 86 ? -1.066 -2.056 -8.726 1.00 96.25 86 CYS A C 1
ATOM 698 O O . CYS A 1 86 ? -1.792 -1.408 -7.965 1.00 96.25 86 CYS A O 1
ATOM 700 N N . TYR A 1 87 ? -1.092 -3.382 -8.818 1.00 97.38 87 TYR A N 1
ATOM 701 C CA . TYR A 1 87 ? -1.987 -4.247 -8.064 1.00 97.38 87 TYR A CA 1
ATOM 702 C C . TYR A 1 87 ? -1.192 -5.345 -7.355 1.00 97.38 87 TYR A C 1
ATOM 704 O O . TYR A 1 87 ? -0.253 -5.907 -7.920 1.00 97.38 87 TYR A O 1
ATOM 712 N N . ALA A 1 88 ? -1.588 -5.651 -6.125 1.00 98.06 88 ALA A N 1
ATOM 713 C CA . ALA A 1 88 ? -1.154 -6.826 -5.389 1.00 98.06 88 ALA A CA 1
ATOM 714 C C . ALA A 1 88 ? -2.318 -7.377 -4.559 1.00 98.06 88 ALA A C 1
ATOM 716 O O . ALA A 1 88 ? -3.236 -6.640 -4.197 1.00 98.06 88 ALA A O 1
ATOM 717 N N . GLU A 1 89 ? -2.263 -8.661 -4.222 1.00 98.25 89 GLU A N 1
ATOM 718 C CA . GLU 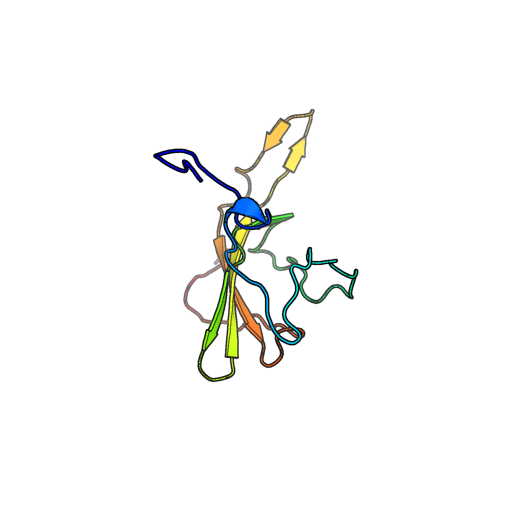A 1 89 ? -3.291 -9.321 -3.422 1.00 98.25 89 GLU A CA 1
ATOM 719 C C . GLU A 1 89 ? -2.718 -10.197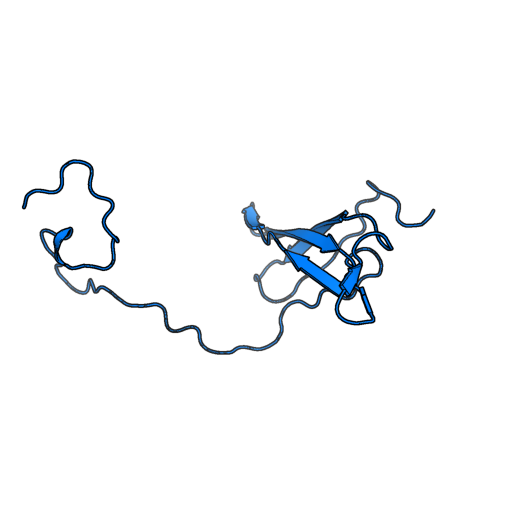 -2.310 1.00 98.25 89 GLU A C 1
ATOM 721 O O . GLU A 1 89 ? -1.613 -10.736 -2.420 1.00 98.25 89 GLU A O 1
ATOM 726 N N . SER A 1 90 ? -3.477 -10.319 -1.224 1.00 98.44 90 SER A N 1
ATOM 727 C CA . SER A 1 90 ? -3.111 -11.073 -0.029 1.00 98.44 90 SER A CA 1
ATOM 728 C C . SER A 1 90 ? -4.341 -11.705 0.620 1.00 98.44 90 SER A C 1
ATOM 730 O O . SER A 1 90 ? -5.429 -11.138 0.586 1.00 98.44 90 SER A O 1
ATOM 732 N N . LYS A 1 91 ? -4.173 -12.870 1.250 1.00 98.19 91 LYS A N 1
ATOM 733 C CA . LYS A 1 91 ? -5.231 -13.527 2.041 1.00 98.19 91 LYS A CA 1
ATOM 734 C C . LYS A 1 91 ? -5.193 -13.164 3.526 1.00 98.19 91 LYS A C 1
ATOM 736 O O . LYS A 1 91 ? -6.162 -13.401 4.234 1.00 98.19 91 LYS A O 1
ATOM 741 N N . ASP A 1 92 ? -4.079 -12.614 4.001 1.00 96.88 92 ASP A N 1
ATOM 742 C CA . ASP A 1 92 ? -3.824 -12.351 5.423 1.00 96.88 92 ASP A CA 1
ATOM 743 C C . ASP A 1 92 ? -3.360 -10.911 5.706 1.00 96.88 92 ASP A C 1
ATOM 745 O O . ASP A 1 92 ? -3.150 -10.544 6.859 1.00 96.88 92 ASP A O 1
ATOM 749 N N . GLY A 1 93 ? -3.195 -10.088 4.665 1.00 95.12 93 GLY A N 1
ATOM 750 C CA . GLY A 1 93 ? -2.692 -8.716 4.754 1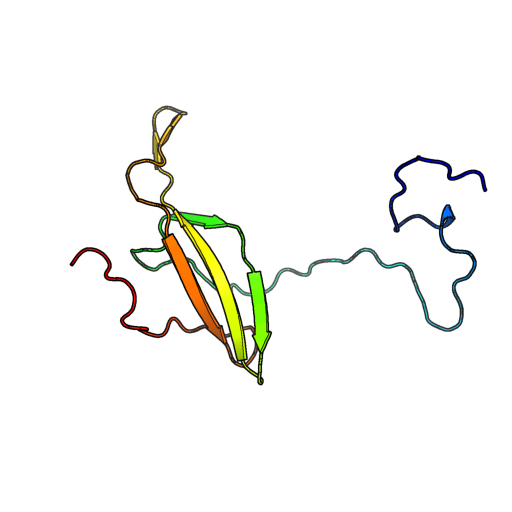.00 95.12 93 GLY A CA 1
ATOM 751 C C . GLY A 1 93 ? -1.184 -8.615 5.016 1.00 95.12 93 GLY A C 1
ATOM 752 O O . GLY A 1 93 ? -0.660 -7.507 5.139 1.00 95.12 93 GLY A O 1
ATOM 753 N N . ILE A 1 94 ? -0.477 -9.747 5.086 1.00 95.44 94 ILE A N 1
ATOM 754 C CA . ILE A 1 94 ? 0.942 -9.851 5.451 1.00 95.44 94 ILE A CA 1
ATOM 755 C C . ILE A 1 94 ? 1.750 -10.400 4.272 1.00 95.44 94 ILE A C 1
ATOM 757 O O . ILE A 1 94 ? 2.782 -9.842 3.915 1.00 95.44 94 ILE A O 1
ATOM 761 N N . HIS A 1 95 ? 1.284 -11.464 3.627 1.00 96.88 95 HIS A N 1
ATOM 762 C CA . HIS A 1 95 ? 1.950 -12.067 2.480 1.00 96.88 95 HIS A CA 1
ATOM 763 C C . HIS A 1 95 ? 1.249 -11.643 1.200 1.00 96.88 95 HIS A C 1
ATOM 765 O O . HIS A 1 95 ? 0.076 -11.954 0.990 1.00 96.88 95 HIS A O 1
ATOM 771 N N . TRP A 1 96 ? 1.975 -10.938 0.338 1.00 98.00 96 TRP A N 1
ATOM 772 C CA . TRP A 1 96 ? 1.416 -10.340 -0.866 1.00 98.00 96 TRP A CA 1
ATOM 773 C C . TRP A 1 96 ? 1.973 -10.978 -2.129 1.00 98.00 96 TRP A C 1
ATOM 775 O O . TRP A 1 96 ? 3.161 -11.285 -2.231 1.00 98.00 96 TRP A O 1
ATOM 785 N N . THR A 1 97 ? 1.105 -11.112 -3.122 1.00 97.62 97 THR A N 1
ATOM 786 C CA . THR A 1 97 ? 1.429 -11.612 -4.456 1.00 97.62 97 THR A CA 1
ATOM 787 C C . THR A 1 97 ? 1.028 -10.589 -5.509 1.00 97.62 97 THR A C 1
ATOM 789 O O . THR A 1 97 ? 0.162 -9.747 -5.281 1.00 97.62 97 THR A O 1
ATOM 792 N N . ARG A 1 98 ? 1.688 -10.641 -6.664 1.00 96.75 98 ARG A N 1
ATOM 793 C CA . ARG A 1 98 ? 1.406 -9.790 -7.822 1.00 96.75 98 ARG A CA 1
ATOM 794 C C . ARG A 1 98 ? 1.001 -10.704 -8.966 1.00 96.75 98 ARG A C 1
ATOM 796 O O . ARG A 1 98 ? 1.887 -11.238 -9.633 1.00 96.75 98 ARG A O 1
ATOM 803 N N . PRO A 1 99 ? -0.294 -10.995 -9.119 1.00 96.31 99 PRO A N 1
ATOM 804 C CA . PRO A 1 99 ? -0.732 -11.884 -10.180 1.00 96.31 99 PRO A CA 1
ATOM 805 C C . PRO A 1 99 ? -0.492 -11.232 -11.543 1.00 96.31 99 PRO A C 1
ATOM 807 O O . PRO A 1 99 ? -0.666 -10.022 -11.702 1.00 96.31 99 PRO A O 1
ATOM 810 N N . GLU A 1 100 ? -0.122 -12.046 -12.530 1.00 94.06 100 GLU A N 1
ATOM 811 C CA . GLU A 1 100 ? -0.111 -11.620 -13.927 1.00 94.06 100 GLU A CA 1
ATOM 812 C C . GLU A 1 100 ? -1.560 -11.528 -14.410 1.00 94.06 100 GLU A C 1
ATOM 814 O O . GLU A 1 100 ? -2.244 -12.543 -14.554 1.00 94.06 100 GLU A O 1
ATOM 819 N N . LEU A 1 101 ? -2.047 -10.301 -14.594 1.00 94.31 101 LEU A N 1
ATOM 820 C CA . LEU A 1 101 ? -3.433 -10.055 -14.988 1.00 94.31 101 LEU A CA 1
ATOM 821 C C . LEU A 1 101 ? -3.618 -10.083 -16.511 1.00 94.31 101 LEU A C 1
ATOM 823 O O . LEU A 1 101 ? -4.749 -10.228 -16.970 1.00 94.31 101 LEU A O 1
ATOM 827 N N . GLY A 1 102 ? -2.547 -9.895 -17.294 1.00 93.62 102 GLY A N 1
ATOM 828 C CA . GLY A 1 102 ? -2.624 -9.819 -18.755 1.00 93.62 102 GLY A CA 1
ATOM 829 C C . GLY A 1 102 ? -3.381 -8.594 -19.288 1.00 93.62 102 GLY A C 1
ATOM 830 O O . GLY A 1 102 ? -3.940 -8.649 -20.380 1.00 93.62 102 GLY A O 1
ATOM 831 N N . ILE A 1 103 ? -3.451 -7.502 -18.513 1.00 93.56 103 ILE A N 1
ATOM 832 C CA . ILE A 1 103 ? -4.234 -6.294 -18.858 1.00 93.56 103 ILE A CA 1
ATOM 833 C C . ILE A 1 103 ? -3.352 -5.182 -19.443 1.00 93.56 103 ILE A C 1
ATOM 835 O O . ILE A 1 103 ? -3.789 -4.444 -20.325 1.00 93.56 103 ILE A O 1
ATOM 839 N N . VAL A 1 104 ? -2.127 -5.019 -18.934 1.00 91.00 104 VAL A N 1
ATOM 840 C CA . VAL A 1 104 ? -1.207 -3.943 -19.327 1.00 91.00 104 VAL A CA 1
ATOM 841 C C . VAL A 1 104 ? 0.188 -4.521 -19.509 1.00 91.00 104 VAL A C 1
ATOM 843 O O . VAL A 1 104 ? 0.754 -5.068 -18.568 1.00 91.00 104 VAL A O 1
ATOM 846 N N . GLU A 1 105 ? 0.758 -4.346 -20.698 1.00 91.69 105 GLU A N 1
ATOM 847 C CA . GLU A 1 105 ? 2.141 -4.732 -20.982 1.00 91.69 105 GLU A CA 1
ATOM 848 C C . GLU A 1 105 ? 3.136 -3.729 -20.384 1.00 91.69 105 GLU A C 1
ATOM 850 O O . GLU A 1 105 ? 2.929 -2.509 -20.408 1.00 91.69 105 GLU A O 1
ATOM 855 N N . PHE A 1 106 ? 4.266 -4.240 -19.896 1.00 89.94 106 PHE A N 1
ATOM 856 C CA . PHE A 1 106 ? 5.395 -3.428 -19.461 1.00 89.94 106 PHE A CA 1
ATOM 857 C C . PHE A 1 106 ? 6.622 -3.740 -20.316 1.00 89.94 106 PHE A C 1
ATOM 859 O O . PHE A 1 106 ? 7.234 -4.792 -20.172 1.00 89.94 106 PHE A O 1
ATOM 866 N N . LYS A 1 107 ? 7.016 -2.769 -21.151 1.00 88.06 107 LYS A N 1
ATOM 867 C CA . LYS A 1 107 ? 8.164 -2.842 -22.077 1.00 88.06 107 LYS A CA 1
ATOM 868 C C . LYS A 1 107 ? 8.048 -3.860 -23.230 1.00 88.06 107 LYS A C 1
ATOM 870 O O . LYS A 1 107 ? 9.081 -4.158 -23.820 1.00 88.06 107 LYS A O 1
ATOM 875 N N . GLY A 1 108 ? 6.830 -4.251 -23.614 1.00 77.31 108 GLY A N 1
ATOM 876 C CA . GLY A 1 108 ? 6.566 -5.098 -24.787 1.00 77.31 108 GLY A CA 1
ATOM 877 C C . GLY A 1 108 ? 6.929 -6.544 -24.518 1.00 77.31 108 GLY A C 1
ATOM 878 O O . GLY A 1 108 ? 7.977 -6.984 -25.038 1.00 77.31 108 GLY A O 1
#

Foldseek 3Di:
DDCPPDDDDPQDCPPPPDDDDPDDRDDDDDDDDDDQDDQPDPQQADDKDDWDWDDDPLKTKTWIKGFHWDQDPNDTDGPPHDIDTAIWMDNPVRHIDGDDPVPDDDPD

pLDDT: mean 91.87, std 5.29, range [70.56, 98.56]

Radius of gyration: 20.87 Å; chains: 1; bounding box: 43×41×55 Å

Sequence (108 aa):
MNIGDRRELFIEHGLIDQITGDAELLLQKPVPREVVFKFDQPWEGSSSGYHTIIQDDGLYRLYFRGSHIIVSEGKLNTGSHKPYYCYAESKDGIHWTRPELGIVEFKG